Protein AF-A0A938M413-F1 (afdb_monomer_lite)

Secondary structure (DSSP, 8-state):
---------------------PPEEEE-TTSEEEEE-TTSEEEEEEETTEEEP-SSPEEP----STTPPPPPPSSTTTT-TTTTTT-B--TTEEEESS--SSSS-EEEE---SSS------B------TT------------S-----

Radius of gyration: 33.29 Å; chains: 1; bounding box: 65×32×115 Å

Sequence (148 aa):
MLRRTTALLGLAACLGLTAHAQPLAVQTSDGLRLELSAKGQVAACQVGEQKLPLTGPGGFSVIDYQNQPTPPNLVPNAGFEEGAQGWSLAKGQEIDKTVAHTGAASVRITVPGPEPGSSSVGRTIEVKPGRRYRVGLWMRRQKTGVCG

Foldseek 3Di:
DDDDDDDDDDDDPPPDPDPDPDFDWDADPQAWIFGADPVQWGPWTARHPRTDDDPDTHHDDDDPPVDDDDPPDQDPCLQCPVPCVQKDDDPQKGWDQPDGPDDRTDIDHDDDDDDDDDDDIDHDGDDDPPDDDDDDDDDDDDPDDDDD

pLDDT: mean 78.27, std 19.85, range [31.52, 97.69]

Structure (mmCIF, N/CA/C/O backbone):
data_AF-A0A938M413-F1
#
_entry.id   AF-A0A938M413-F1
#
loop_
_atom_site.group_PDB
_atom_site.id
_atom_site.type_symbol
_atom_site.label_atom_id
_atom_site.label_alt_id
_atom_site.label_comp_id
_atom_site.label_asym_id
_atom_site.label_entity_id
_atom_site.label_seq_id
_atom_site.pdbx_PDB_ins_code
_atom_site.Cartn_x
_atom_site.Cartn_y
_atom_site.Cartn_z
_atom_site.occupancy
_atom_site.B_iso_or_equiv
_atom_site.auth_seq_id
_atom_site.auth_comp_id
_atom_site.auth_asym_id
_atom_site.auth_atom_id
_atom_site.pdbx_PDB_model_num
ATOM 1 N N . MET A 1 1 ? -38.270 -4.286 97.405 1.00 39.56 1 MET A N 1
ATOM 2 C CA . MET A 1 1 ? -37.642 -5.380 96.632 1.00 39.56 1 MET A CA 1
ATOM 3 C C . MET A 1 1 ? -37.804 -5.067 95.153 1.00 39.56 1 MET A C 1
ATOM 5 O O . MET A 1 1 ? -38.919 -4.871 94.699 1.00 39.56 1 MET A O 1
ATOM 9 N N . LEU A 1 2 ? -36.685 -4.906 94.450 1.00 39.59 2 LEU A N 1
ATOM 10 C CA . LEU A 1 2 ? -36.581 -4.527 93.038 1.00 39.59 2 LEU A CA 1
ATOM 11 C C . LEU A 1 2 ? -36.366 -5.794 92.191 1.00 39.59 2 LEU A C 1
ATOM 13 O O . LEU A 1 2 ? -35.607 -6.647 92.651 1.00 39.59 2 LEU A O 1
ATOM 17 N N . ARG A 1 3 ? -36.938 -5.850 90.972 1.00 31.52 3 ARG A N 1
ATOM 18 C CA . ARG A 1 3 ? -36.502 -6.568 89.734 1.00 31.52 3 ARG A CA 1
ATOM 19 C C . ARG A 1 3 ? -37.685 -7.244 89.024 1.00 31.52 3 ARG A C 1
ATOM 21 O O . ARG A 1 3 ? -38.533 -7.810 89.689 1.00 31.52 3 ARG A O 1
ATOM 28 N N . ARG A 1 4 ? -37.772 -7.333 87.697 1.00 33.00 4 ARG A N 1
ATOM 29 C CA . ARG A 1 4 ? -37.130 -6.672 86.545 1.00 33.00 4 ARG A CA 1
ATOM 30 C C . ARG A 1 4 ? -37.987 -7.098 85.344 1.00 33.00 4 ARG A C 1
ATOM 32 O O . ARG A 1 4 ? -38.210 -8.288 85.144 1.00 33.00 4 ARG A O 1
ATOM 39 N N . THR A 1 5 ? -38.461 -6.132 84.574 1.00 40.91 5 THR A N 1
ATOM 40 C CA . THR A 1 5 ? -39.046 -6.295 83.240 1.00 40.91 5 THR A CA 1
ATOM 41 C C . THR A 1 5 ? -38.018 -6.935 82.306 1.00 40.91 5 THR A C 1
ATOM 43 O O . THR A 1 5 ? -36.866 -6.506 82.293 1.00 40.91 5 THR A O 1
ATOM 46 N N . THR A 1 6 ? -38.419 -7.926 81.507 1.00 35.59 6 THR A N 1
ATOM 47 C CA . THR A 1 6 ? -37.602 -8.408 80.380 1.00 35.59 6 THR A CA 1
ATOM 48 C C . THR A 1 6 ? -38.478 -8.426 79.135 1.00 35.59 6 THR A C 1
ATOM 50 O O . THR A 1 6 ? -39.368 -9.261 79.008 1.00 35.59 6 THR A O 1
ATOM 53 N N . ALA A 1 7 ? -38.261 -7.450 78.255 1.00 34.94 7 ALA A N 1
ATOM 54 C CA . ALA A 1 7 ? -38.826 -7.411 76.915 1.00 34.94 7 ALA A CA 1
ATOM 55 C C . ALA A 1 7 ? -37.929 -8.244 75.987 1.00 34.94 7 ALA A C 1
ATOM 57 O O . ALA A 1 7 ? -36.715 -8.035 75.958 1.00 34.94 7 ALA A O 1
ATOM 58 N N . LEU A 1 8 ? -38.511 -9.186 75.240 1.00 31.81 8 LEU A N 1
ATOM 59 C CA . LEU A 1 8 ? -37.819 -9.853 74.140 1.00 31.81 8 LEU A CA 1
ATOM 60 C C . LEU A 1 8 ? -37.741 -8.883 72.953 1.00 31.81 8 LEU A C 1
ATOM 62 O O . LEU A 1 8 ? -38.750 -8.596 72.312 1.00 31.81 8 LEU A O 1
ATOM 66 N N . LEU A 1 9 ? -36.538 -8.391 72.658 1.00 35.38 9 LEU A N 1
ATOM 67 C CA . LEU A 1 9 ? -36.222 -7.725 71.398 1.00 35.38 9 LEU A CA 1
ATOM 68 C C . LEU A 1 9 ? -35.840 -8.814 70.382 1.00 35.38 9 LEU A C 1
ATOM 70 O O . LEU A 1 9 ? -34.765 -9.405 70.471 1.00 35.38 9 LEU A O 1
ATOM 74 N N . GLY A 1 10 ? -36.736 -9.118 69.443 1.00 32.75 10 GLY A N 1
ATOM 75 C CA . GLY A 1 10 ? -36.434 -9.994 68.312 1.00 32.75 10 GLY A CA 1
ATOM 76 C C . GLY A 1 10 ? -35.553 -9.260 67.302 1.00 32.75 10 GLY A C 1
ATOM 77 O O . GLY A 1 10 ? -36.024 -8.362 66.609 1.00 32.75 10 GLY A O 1
ATOM 78 N N . LEU A 1 11 ? -34.272 -9.622 67.229 1.00 36.06 11 LEU A N 1
ATOM 79 C CA . LEU A 1 11 ? -33.335 -9.109 66.232 1.00 36.06 11 LEU A CA 1
ATOM 80 C C . LEU A 1 11 ? -33.533 -9.890 64.921 1.00 36.06 11 LEU A C 1
ATOM 82 O O . LEU A 1 11 ? -33.078 -11.024 64.790 1.00 36.06 11 LEU A O 1
ATOM 86 N N . ALA A 1 12 ? -34.231 -9.299 63.952 1.00 39.22 12 ALA A 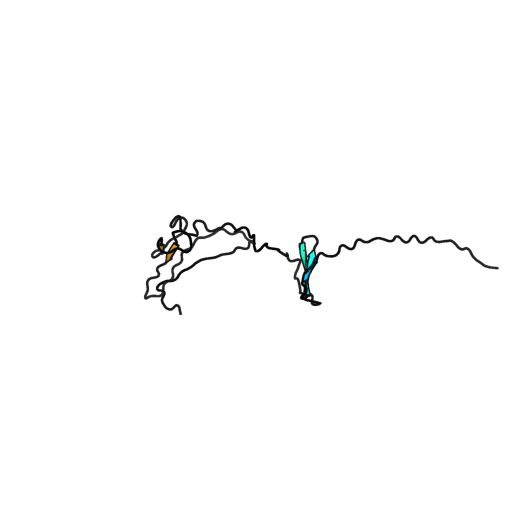N 1
ATOM 87 C CA . ALA A 1 12 ? -34.310 -9.837 62.598 1.00 39.22 12 ALA A CA 1
ATOM 88 C C . ALA A 1 12 ? -32.987 -9.551 61.864 1.00 39.22 12 ALA A C 1
ATOM 90 O O . ALA A 1 12 ? -32.729 -8.428 61.434 1.00 39.22 12 ALA A O 1
ATOM 91 N N . ALA A 1 13 ? -32.125 -10.562 61.744 1.00 43.91 13 ALA A N 1
ATOM 92 C CA . ALA A 1 13 ? -30.923 -10.486 60.921 1.00 43.91 13 ALA A CA 1
ATOM 93 C C . ALA A 1 13 ? -31.307 -10.660 59.443 1.00 43.91 13 ALA A C 1
ATOM 95 O O . ALA A 1 13 ? -31.469 -11.777 58.952 1.00 43.91 13 ALA A O 1
ATOM 96 N N . CYS A 1 14 ? -31.467 -9.550 58.723 1.00 37.19 14 CYS A N 1
ATOM 97 C CA . CYS A 1 14 ? -31.562 -9.563 57.266 1.00 37.19 14 CYS A CA 1
ATOM 98 C C . CYS A 1 14 ? -30.197 -9.962 56.680 1.00 37.19 14 CYS A C 1
ATOM 100 O O . CYS A 1 14 ? -29.311 -9.125 56.515 1.00 37.19 14 CYS A O 1
ATOM 102 N N . LEU A 1 15 ? -30.018 -11.249 56.376 1.00 42.09 15 LEU A N 1
ATOM 103 C CA . LEU A 1 15 ? -28.907 -11.756 55.569 1.00 42.09 15 LEU A CA 1
ATOM 104 C C . LEU A 1 15 ? -29.077 -11.256 54.128 1.00 42.09 15 LEU A C 1
ATOM 106 O O . LEU A 1 15 ? -29.758 -11.870 53.309 1.00 42.09 15 LEU A O 1
ATOM 110 N N . GLY A 1 16 ? -28.479 -10.105 53.825 1.00 42.38 16 GLY A N 1
ATOM 111 C CA . GLY A 1 16 ? -28.338 -9.628 52.457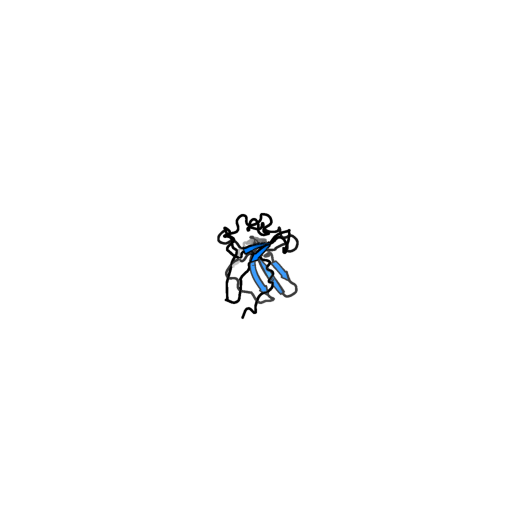 1.00 42.38 16 GLY A CA 1
ATOM 112 C C . GLY A 1 16 ? -27.350 -10.514 51.702 1.00 42.38 16 GLY A C 1
ATOM 113 O O . GLY A 1 16 ? -26.143 -10.397 51.895 1.00 42.38 16 GLY A O 1
ATOM 114 N N . LEU A 1 17 ? -27.854 -11.395 50.839 1.00 35.94 17 LEU A N 1
ATOM 115 C CA . LEU A 1 17 ? -27.056 -12.060 49.811 1.00 35.94 17 LEU A CA 1
ATOM 116 C C . LEU A 1 17 ? -26.611 -10.999 48.799 1.00 35.94 17 LEU A C 1
ATOM 118 O O . LEU A 1 17 ? -27.352 -10.647 47.882 1.00 35.94 17 LEU A O 1
ATOM 122 N N . THR A 1 18 ? -25.413 -10.446 48.973 1.00 48.56 18 THR A N 1
ATOM 123 C CA . THR A 1 18 ? -24.796 -9.616 47.940 1.00 48.56 18 THR A CA 1
ATOM 124 C C . THR A 1 18 ? -24.154 -10.540 46.910 1.00 48.56 18 THR A C 1
ATOM 126 O O . THR A 1 18 ? -23.185 -11.246 47.183 1.00 48.56 18 THR A O 1
ATOM 129 N N . ALA A 1 19 ? -24.717 -10.571 45.704 1.00 39.25 19 ALA A N 1
ATOM 130 C CA . ALA A 1 19 ? -24.076 -11.212 44.566 1.00 39.25 19 ALA A CA 1
ATOM 131 C C . ALA A 1 19 ? -22.817 -10.406 44.209 1.00 39.25 19 ALA A C 1
ATOM 133 O O . ALA A 1 19 ? -22.902 -9.327 43.623 1.00 39.25 19 ALA A O 1
ATOM 134 N N . HIS A 1 20 ? -21.644 -10.897 44.606 1.00 47.81 20 HIS A N 1
ATOM 135 C CA . HIS A 1 20 ? -20.375 -10.309 44.195 1.00 47.81 20 HIS A CA 1
ATOM 136 C C . HIS A 1 20 ? -20.082 -10.791 42.772 1.00 47.81 20 HIS A C 1
ATOM 138 O O . HIS A 1 20 ? -19.658 -11.928 42.570 1.00 47.81 20 HIS A O 1
ATOM 144 N N . ALA A 1 21 ? -20.367 -9.959 41.768 1.00 53.69 21 ALA A N 1
ATOM 145 C CA . ALA A 1 21 ? -19.953 -10.241 40.400 1.00 53.69 21 ALA A CA 1
ATOM 146 C C . ALA A 1 21 ? -18.420 -10.313 40.375 1.00 53.69 21 ALA A C 1
ATOM 148 O O . ALA A 1 21 ? -17.747 -9.300 40.569 1.00 53.69 21 ALA A O 1
ATOM 149 N N . GLN A 1 22 ? -17.860 -11.511 40.197 1.00 58.84 22 GLN A N 1
ATOM 150 C CA . GLN A 1 22 ? -16.417 -11.653 40.046 1.00 58.84 22 GLN A CA 1
ATOM 151 C C . GLN A 1 22 ? -15.989 -10.910 38.770 1.00 58.84 22 GLN A C 1
ATOM 153 O O . GLN A 1 22 ? -16.609 -11.116 37.722 1.00 58.84 22 GLN A O 1
ATOM 158 N N . PRO A 1 23 ? -14.968 -10.035 38.829 1.00 64.06 23 PRO A N 1
ATOM 159 C CA . PRO A 1 23 ? -14.463 -9.381 37.632 1.00 64.06 23 PRO A CA 1
ATOM 160 C C . PRO A 1 23 ? -13.943 -10.451 36.670 1.00 64.06 23 PRO A C 1
ATOM 162 O O . PRO A 1 23 ? -13.143 -11.308 37.054 1.00 64.06 23 PRO A O 1
ATOM 165 N N . LEU A 1 24 ? -14.422 -10.415 35.425 1.00 83.88 24 LEU A N 1
ATOM 166 C CA . LEU A 1 24 ? -13.977 -11.330 34.380 1.00 83.88 24 LEU A CA 1
ATOM 167 C C . LEU A 1 24 ? -12.474 -11.127 34.177 1.00 83.88 24 LEU A C 1
ATOM 169 O O . LEU A 1 24 ? -12.044 -10.016 33.873 1.00 83.88 24 LEU A O 1
ATOM 173 N N . ALA A 1 25 ? -11.678 -12.178 34.355 1.00 88.31 25 ALA A N 1
ATOM 174 C CA . ALA A 1 25 ? -10.229 -12.097 34.241 1.00 88.31 25 ALA A CA 1
ATOM 175 C C . ALA A 1 25 ? -9.686 -13.106 33.227 1.00 88.31 25 ALA A C 1
ATOM 177 O O . ALA A 1 25 ? -10.122 -14.255 33.186 1.00 88.31 25 ALA A O 1
ATOM 178 N N . VAL A 1 26 ? -8.708 -12.672 32.432 1.00 87.94 26 VAL A N 1
ATOM 179 C CA . VAL A 1 26 ? -7.879 -13.546 31.593 1.00 87.94 26 VAL A CA 1
ATOM 180 C C . VAL A 1 26 ? -6.547 -13.717 32.307 1.00 87.94 26 VAL A C 1
ATOM 182 O O . VAL A 1 26 ? -5.897 -12.719 32.619 1.00 87.94 26 VAL A O 1
ATOM 185 N N . GLN A 1 27 ? -6.155 -14.959 32.583 1.00 92.00 27 GLN A N 1
ATOM 186 C CA . GLN A 1 27 ? -4.933 -15.267 33.319 1.00 92.00 27 GLN A CA 1
ATOM 187 C C . GLN A 1 27 ? -4.129 -16.363 32.623 1.00 92.00 27 GLN A C 1
ATOM 189 O O . GLN A 1 27 ? -4.693 -17.336 32.124 1.00 92.00 27 GLN A O 1
ATOM 194 N N . THR A 1 28 ? -2.811 -16.203 32.611 1.00 90.00 28 THR A N 1
ATOM 195 C CA . THR A 1 28 ? -1.857 -17.205 32.135 1.00 90.00 28 THR A CA 1
ATOM 196 C C . THR A 1 28 ? -1.157 -17.886 33.315 1.00 90.00 28 THR A C 1
ATOM 198 O O . THR A 1 28 ? -1.098 -17.353 34.427 1.00 90.00 28 THR A O 1
ATOM 201 N N . SER A 1 29 ? -0.613 -19.084 33.085 1.00 91.88 29 SER A N 1
ATOM 202 C CA . SER A 1 29 ? 0.102 -19.852 34.116 1.00 91.88 29 SER A CA 1
ATOM 203 C C . SER A 1 29 ? 1.422 -19.212 34.553 1.00 91.88 29 SER A C 1
ATOM 205 O O . SER A 1 29 ? 1.896 -19.488 35.649 1.00 91.88 29 SER A O 1
ATOM 207 N N . ASP A 1 30 ? 2.012 -18.362 33.711 1.00 88.94 30 ASP A N 1
ATOM 208 C CA . ASP A 1 30 ? 3.228 -17.591 33.994 1.00 88.94 30 ASP A CA 1
ATOM 209 C C . ASP A 1 30 ? 2.942 -16.242 34.685 1.00 88.94 30 ASP A C 1
ATOM 211 O O . ASP A 1 30 ? 3.859 -15.466 34.943 1.00 88.94 30 ASP A O 1
ATOM 215 N N . GLY A 1 31 ? 1.681 -15.978 35.051 1.00 88.25 31 GLY A N 1
ATOM 216 C CA . GLY A 1 31 ? 1.327 -14.926 36.001 1.00 88.25 31 GLY A CA 1
ATOM 217 C C . GLY A 1 31 ? 0.813 -13.622 35.396 1.00 88.25 31 GLY A C 1
ATOM 218 O O . GLY A 1 31 ? 0.522 -12.706 36.164 1.00 88.25 31 GLY A O 1
ATOM 219 N N . LEU A 1 32 ? 0.640 -13.507 34.074 1.00 91.25 32 LEU A N 1
ATOM 220 C CA . LEU A 1 32 ? -0.096 -12.376 33.502 1.00 91.25 32 LEU A CA 1
ATOM 221 C C . LEU A 1 32 ? -1.576 -12.494 33.880 1.00 91.25 32 LEU A C 1
ATOM 223 O O . LEU A 1 32 ? -2.194 -13.538 33.678 1.00 91.25 32 LEU A O 1
ATOM 227 N N . ARG A 1 33 ? -2.166 -11.407 34.384 1.00 92.00 33 ARG A N 1
ATOM 228 C CA . ARG A 1 33 ? -3.604 -11.310 34.648 1.00 92.00 33 ARG A CA 1
ATOM 229 C C . ARG A 1 33 ? -4.158 -9.970 34.174 1.00 92.00 33 ARG A C 1
ATOM 231 O O . ARG A 1 33 ? -3.654 -8.909 34.541 1.00 92.00 33 ARG A O 1
ATOM 238 N N . LEU A 1 34 ? -5.218 -10.036 33.373 1.00 90.06 34 LEU A N 1
ATOM 239 C CA . LEU A 1 34 ? -5.983 -8.895 32.873 1.00 90.06 34 LEU A CA 1
ATOM 240 C C . LEU A 1 34 ? -7.388 -8.941 33.467 1.00 90.06 34 LEU A C 1
ATOM 242 O O . LEU A 1 34 ? -8.100 -9.920 33.256 1.00 90.06 34 LEU A O 1
ATOM 246 N N . GLU A 1 35 ? -7.799 -7.895 34.177 1.00 89.75 35 GLU A N 1
ATOM 247 C CA . GLU A 1 35 ? -9.179 -7.748 34.650 1.00 89.75 35 GLU A CA 1
ATOM 248 C C . GLU A 1 35 ? -9.993 -6.946 33.640 1.00 89.75 35 GLU A C 1
ATOM 250 O O . GLU A 1 35 ? -9.562 -5.882 33.192 1.00 89.75 35 GLU A O 1
ATOM 255 N N . LEU A 1 36 ? -11.181 -7.438 33.301 1.00 85.88 36 LEU A N 1
ATOM 256 C CA . LEU A 1 36 ? -12.079 -6.831 32.333 1.00 85.88 36 LEU A CA 1
ATOM 257 C C . LEU A 1 36 ? -13.269 -6.173 33.036 1.00 85.88 36 LEU A C 1
ATOM 259 O O . LEU A 1 36 ? -13.896 -6.740 33.932 1.00 85.88 36 LEU A O 1
ATOM 263 N N . SER A 1 37 ? -13.609 -4.968 32.591 1.00 81.38 37 SER A N 1
ATOM 264 C CA . SER A 1 37 ? -14.842 -4.285 32.959 1.00 81.38 37 SER A CA 1
ATOM 265 C C . SER A 1 37 ? -16.048 -4.966 32.311 1.00 81.38 37 SER A C 1
ATOM 267 O O . SER A 1 37 ? -15.924 -5.676 31.312 1.00 81.38 37 SER A O 1
ATOM 269 N N . ALA A 1 38 ? -17.251 -4.658 32.801 1.00 78.44 38 ALA A N 1
ATOM 270 C CA . ALA A 1 38 ? -18.502 -5.119 32.190 1.00 78.44 38 ALA A CA 1
ATOM 271 C C . ALA A 1 38 ? -18.665 -4.702 30.710 1.00 78.44 38 ALA A C 1
ATOM 273 O O . ALA A 1 38 ? -19.476 -5.277 29.993 1.00 78.44 38 ALA A O 1
ATOM 274 N N . LYS A 1 39 ? -17.896 -3.707 30.244 1.00 77.19 39 LYS A N 1
ATOM 275 C CA . LYS A 1 39 ? -17.871 -3.242 28.847 1.00 77.19 39 LYS A CA 1
ATOM 276 C C . LYS A 1 39 ? -16.741 -3.873 28.017 1.00 77.19 39 LYS A C 1
ATOM 278 O O . LYS A 1 39 ? -16.502 -3.429 26.899 1.00 77.19 39 LYS A O 1
ATOM 283 N N . GLY A 1 40 ? -16.012 -4.852 28.559 1.00 72.75 40 GLY A N 1
ATOM 284 C CA . GLY A 1 40 ? -14.896 -5.521 27.879 1.00 72.75 40 GLY A CA 1
ATOM 285 C C . GLY A 1 40 ? -13.595 -4.709 27.821 1.00 72.75 40 GLY A C 1
ATOM 286 O O . GLY A 1 40 ? -12.716 -5.011 27.018 1.00 72.75 40 GLY A O 1
ATOM 287 N N . GLN A 1 41 ? -13.452 -3.666 28.644 1.00 81.81 41 GLN A N 1
ATOM 288 C CA . GLN A 1 41 ? -12.208 -2.890 28.737 1.00 81.81 41 GLN A CA 1
ATOM 289 C C . GLN A 1 41 ? -11.290 -3.494 29.799 1.00 81.81 41 GLN A C 1
ATOM 291 O O . GLN A 1 41 ? -11.772 -3.891 30.851 1.00 81.81 41 GLN A O 1
ATOM 296 N N . VAL A 1 42 ? -9.979 -3.495 29.577 1.00 86.88 42 VAL A N 1
ATOM 297 C CA . VAL A 1 42 ? -8.989 -3.802 30.613 1.00 86.88 42 VAL A CA 1
ATOM 298 C C . VAL A 1 42 ? -9.046 -2.715 31.683 1.00 86.88 42 VAL A C 1
ATOM 300 O O . VAL A 1 42 ? -8.737 -1.550 31.424 1.00 86.88 42 VAL A O 1
ATOM 303 N N . ALA A 1 43 ? -9.469 -3.115 32.877 1.00 87.38 43 ALA A N 1
ATOM 304 C CA . ALA A 1 43 ? -9.567 -2.281 34.067 1.00 87.38 43 ALA A CA 1
ATOM 305 C C . ALA A 1 43 ? -8.325 -2.405 34.963 1.00 87.38 43 ALA A C 1
ATOM 307 O O . ALA A 1 43 ? -7.990 -1.459 35.673 1.00 87.38 43 ALA A O 1
ATOM 308 N N . ALA A 1 44 ? -7.625 -3.541 34.903 1.00 87.75 44 ALA A N 1
ATOM 309 C CA . ALA A 1 44 ? -6.354 -3.754 35.585 1.00 87.75 44 ALA A CA 1
ATOM 310 C C . ALA A 1 44 ? -5.466 -4.729 34.803 1.00 87.75 44 ALA A C 1
ATOM 312 O O . ALA A 1 44 ? -5.957 -5.631 34.123 1.00 87.75 44 ALA A O 1
ATOM 313 N N . CYS A 1 45 ? -4.154 -4.549 34.925 1.00 88.19 45 CYS A N 1
ATOM 314 C CA . CYS A 1 45 ? -3.145 -5.451 34.387 1.00 88.19 45 CYS A CA 1
ATOM 315 C C . CYS A 1 45 ? -2.109 -5.727 35.478 1.00 88.19 45 CYS A C 1
ATOM 317 O O . CYS A 1 45 ? -1.679 -4.800 36.166 1.00 88.19 45 CYS A O 1
ATOM 319 N N . GLN A 1 46 ? -1.720 -6.985 35.654 1.00 91.31 46 GLN A N 1
ATOM 320 C CA . GLN A 1 46 ? -0.676 -7.375 36.597 1.00 91.31 46 GLN A CA 1
ATOM 321 C C . GLN A 1 46 ? 0.148 -8.549 36.061 1.00 91.31 46 GLN A C 1
ATOM 323 O O . GLN A 1 46 ? -0.353 -9.357 35.279 1.00 91.31 46 GLN A O 1
ATOM 328 N N . VAL A 1 47 ? 1.397 -8.643 36.516 1.00 89.00 47 VAL A N 1
ATOM 329 C CA . VAL A 1 47 ? 2.273 -9.805 36.317 1.00 89.00 47 VAL A CA 1
ATOM 330 C C . VAL A 1 47 ? 2.693 -10.303 37.695 1.00 89.00 47 VAL A C 1
ATOM 332 O O . VAL A 1 47 ? 3.349 -9.583 38.450 1.00 89.00 47 VAL A O 1
ATOM 335 N N . GLY A 1 48 ? 2.248 -11.506 38.060 1.00 89.50 48 GLY A N 1
ATOM 336 C CA . GLY A 1 48 ? 2.321 -11.992 39.435 1.00 89.50 48 GLY A CA 1
ATOM 337 C C . GLY A 1 48 ? 1.555 -11.057 40.375 1.00 89.50 48 GLY A C 1
ATOM 338 O O . GLY A 1 48 ? 0.366 -10.795 40.174 1.00 89.50 48 GLY A O 1
ATOM 339 N N . GLU A 1 49 ? 2.247 -10.522 41.379 1.00 89.44 49 GLU A N 1
ATOM 340 C CA . GLU A 1 49 ? 1.698 -9.540 42.327 1.00 89.44 49 GLU A CA 1
ATOM 341 C C . GLU A 1 49 ? 1.882 -8.080 41.870 1.00 89.44 49 GLU A C 1
ATOM 343 O O . GLU A 1 49 ? 1.262 -7.168 42.423 1.00 89.44 49 GLU A O 1
ATOM 348 N N . GLN A 1 50 ? 2.704 -7.829 40.843 1.00 88.94 50 GLN A N 1
ATOM 349 C CA . GLN A 1 50 ? 3.001 -6.476 40.381 1.00 88.94 50 GLN A CA 1
ATOM 350 C C . GLN A 1 50 ? 1.868 -5.936 39.508 1.00 88.94 50 GLN A C 1
ATOM 352 O O . GLN A 1 50 ? 1.681 -6.369 38.370 1.00 88.94 50 GLN A O 1
ATOM 357 N N . LYS A 1 51 ? 1.153 -4.923 40.009 1.00 88.75 51 LYS A N 1
ATOM 358 C CA . LYS A 1 51 ? 0.196 -4.148 39.210 1.00 88.75 51 LYS A CA 1
ATOM 359 C C . LYS A 1 51 ? 0.938 -3.246 38.226 1.00 88.75 51 LYS A C 1
ATOM 361 O O . LYS A 1 51 ? 1.790 -2.453 38.621 1.00 88.75 51 LYS A O 1
ATOM 366 N N . LEU A 1 52 ? 0.594 -3.353 36.948 1.00 82.62 52 LEU A N 1
ATOM 367 C CA . LEU A 1 52 ? 1.108 -2.488 35.895 1.00 82.62 52 LEU A CA 1
ATOM 368 C C . LEU A 1 52 ? 0.217 -1.242 35.772 1.00 82.62 52 LEU A C 1
ATOM 370 O O . LEU A 1 52 ? -1.012 -1.362 35.803 1.00 82.62 52 LEU A O 1
ATOM 374 N N . PRO A 1 53 ? 0.806 -0.040 35.652 1.00 78.81 53 PRO A N 1
ATOM 375 C CA . PRO A 1 53 ? 0.036 1.192 35.594 1.00 78.81 53 PRO A CA 1
ATOM 376 C C . PRO A 1 53 ? -0.810 1.248 34.319 1.00 78.81 53 PRO A C 1
ATOM 378 O O . PRO A 1 53 ? -0.315 1.034 33.213 1.00 78.81 53 PRO A O 1
ATOM 381 N N . LEU A 1 54 ? -2.085 1.598 34.484 1.00 77.75 54 LEU A N 1
ATOM 382 C CA . LEU A 1 54 ? -2.988 1.964 33.398 1.00 77.75 54 LEU A CA 1
ATOM 383 C C . LEU A 1 54 ? -3.351 3.439 33.567 1.00 77.75 54 LEU A C 1
ATOM 385 O O . LEU A 1 54 ? -3.780 3.857 34.639 1.00 77.75 54 LEU A O 1
ATOM 389 N N . THR A 1 55 ? -3.206 4.234 32.511 1.00 72.44 55 THR A N 1
ATOM 390 C CA . THR A 1 55 ? -3.602 5.654 32.505 1.00 72.44 55 THR A CA 1
ATOM 391 C C . THR A 1 55 ? -5.099 5.854 32.213 1.00 72.44 55 THR A C 1
ATOM 393 O O . THR A 1 55 ? -5.557 6.982 32.054 1.00 72.44 55 THR A O 1
ATOM 396 N N . GLY A 1 56 ? -5.871 4.762 32.160 1.00 67.69 56 GLY A N 1
ATOM 397 C CA . GLY A 1 56 ? -7.316 4.713 31.938 1.00 67.69 56 GLY A CA 1
ATOM 398 C C . GLY A 1 56 ? -7.761 3.326 31.441 1.00 67.69 56 GLY A C 1
ATOM 399 O O . GLY A 1 56 ? -6.904 2.479 31.174 1.00 67.69 56 GLY A O 1
ATOM 400 N N . PRO A 1 57 ? -9.077 3.068 31.298 1.00 62.66 57 PRO A N 1
ATOM 401 C CA . PRO A 1 57 ? -9.574 1.831 30.699 1.00 62.66 57 PRO A CA 1
ATOM 402 C C . PRO A 1 57 ? -9.055 1.679 29.261 1.00 62.66 57 PRO A C 1
ATOM 404 O O . PRO A 1 57 ? -9.358 2.500 28.394 1.00 62.66 57 PRO A O 1
ATOM 407 N N . GLY A 1 58 ? -8.273 0.630 29.004 1.00 62.28 58 GLY A N 1
ATOM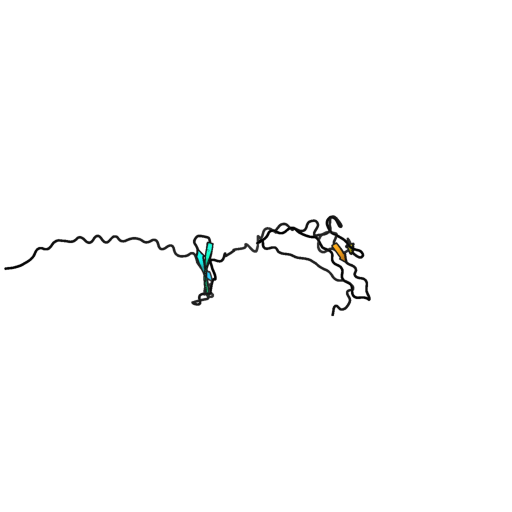 408 C CA . GLY A 1 58 ? -7.740 0.293 27.679 1.00 62.28 58 GLY A CA 1
ATOM 409 C C . GLY A 1 58 ? -8.511 -0.871 27.059 1.00 62.28 58 GLY A C 1
ATOM 410 O O . GLY A 1 58 ? -8.979 -1.750 27.769 1.00 62.28 58 GLY A O 1
ATOM 411 N N . GLY A 1 59 ? -8.694 -0.911 25.741 1.00 59.31 59 GLY A N 1
ATOM 412 C CA . GLY A 1 59 ? -9.382 -2.035 25.093 1.00 59.31 59 GLY A CA 1
ATOM 413 C C . GLY A 1 59 ? -8.486 -3.271 24.971 1.00 59.31 59 GLY A C 1
ATOM 414 O O . GLY A 1 59 ? -7.378 -3.167 24.448 1.00 59.31 59 GLY A O 1
ATOM 415 N N . PHE A 1 60 ? -8.977 -4.442 25.386 1.00 57.19 60 PHE A N 1
ATOM 416 C CA . PHE A 1 60 ? -8.420 -5.729 24.964 1.00 57.19 60 PHE A CA 1
ATOM 417 C C . PHE A 1 60 ? -9.061 -6.096 23.625 1.00 57.19 60 PHE A C 1
ATOM 419 O O . PHE A 1 60 ? -10.277 -6.247 23.539 1.00 57.19 60 PHE A O 1
ATOM 426 N N . SER A 1 61 ? -8.262 -6.194 22.563 1.00 55.69 61 SER A N 1
ATOM 427 C CA . SER A 1 61 ? -8.743 -6.640 21.255 1.00 55.69 61 SER A CA 1
ATOM 428 C C . SER A 1 61 ? -8.245 -8.056 21.020 1.00 55.69 61 SER A C 1
ATOM 430 O O . SER A 1 61 ? -7.061 -8.248 20.753 1.00 55.69 61 SER A O 1
ATOM 432 N N . VAL A 1 62 ? -9.143 -9.038 21.072 1.00 52.09 62 VAL A N 1
ATOM 433 C CA . VAL A 1 62 ? -8.863 -10.360 20.503 1.00 52.09 62 VAL A CA 1
ATOM 434 C C . VAL A 1 62 ? -8.984 -10.222 18.995 1.00 52.09 62 VAL A C 1
ATOM 436 O O . VAL A 1 62 ? -10.041 -9.858 18.483 1.00 52.09 62 VAL A O 1
ATOM 439 N N . ILE A 1 63 ? -7.884 -10.455 18.289 1.00 53.44 63 ILE A N 1
ATOM 440 C CA . ILE A 1 63 ? -7.911 -10.655 16.844 1.00 53.44 63 ILE A CA 1
ATOM 441 C C . ILE A 1 63 ? -7.825 -12.159 16.600 1.00 53.44 63 ILE A C 1
ATOM 443 O O . ILE A 1 63 ? -6.933 -12.817 17.132 1.00 53.44 63 ILE A O 1
ATOM 447 N N . ASP A 1 64 ? -8.739 -12.713 15.810 1.00 52.88 64 ASP A N 1
ATOM 448 C CA . ASP A 1 64 ? -8.498 -14.026 15.221 1.00 52.88 64 ASP A CA 1
ATOM 449 C C . ASP A 1 64 ? -7.373 -13.840 14.197 1.00 52.88 64 ASP A C 1
ATOM 451 O O . ASP A 1 64 ? -7.572 -13.225 13.151 1.00 52.88 64 ASP A O 1
ATOM 455 N N . TYR A 1 65 ? -6.158 -14.267 14.546 1.00 55.38 65 TYR A N 1
ATOM 456 C CA . TYR A 1 65 ? -5.003 -14.150 13.657 1.00 55.38 65 TYR A CA 1
ATOM 457 C C . TYR A 1 65 ? -5.157 -15.027 12.408 1.00 55.38 65 TYR A C 1
ATOM 459 O O . TYR A 1 65 ? -4.651 -14.666 11.348 1.00 55.38 65 TYR A O 1
ATOM 467 N N . GLN A 1 66 ? -5.860 -16.157 12.522 1.00 57.16 66 GLN A N 1
ATOM 468 C CA . GLN A 1 66 ? -6.025 -17.103 11.423 1.00 57.16 66 GLN A CA 1
ATOM 469 C C . GLN A 1 66 ? -7.083 -16.626 10.427 1.00 57.16 66 GLN A C 1
ATOM 471 O O . GLN A 1 66 ? -6.895 -16.782 9.225 1.00 57.16 66 GLN A O 1
ATOM 476 N N . ASN A 1 67 ? -8.147 -15.981 10.911 1.00 61.50 67 ASN A N 1
ATOM 477 C CA . ASN A 1 67 ? -9.271 -15.544 10.080 1.00 61.50 67 ASN A CA 1
ATOM 478 C C . ASN A 1 67 ? -9.428 -14.021 10.052 1.00 61.50 67 ASN A C 1
ATOM 480 O O . ASN A 1 67 ? -10.532 -13.493 10.202 1.00 61.50 67 ASN A O 1
ATOM 484 N N . GLN A 1 68 ? -8.333 -13.284 9.846 1.00 61.47 68 GLN A N 1
ATOM 485 C CA . GLN A 1 68 ? -8.458 -11.852 9.595 1.00 61.47 68 GLN A CA 1
ATOM 486 C C . GLN A 1 68 ? -9.097 -11.626 8.220 1.00 61.47 68 GLN A C 1
ATOM 488 O O . GLN A 1 68 ? -8.500 -12.014 7.211 1.00 61.47 68 GLN A O 1
ATOM 493 N N . PRO A 1 69 ? -10.268 -10.963 8.127 1.00 67.00 69 PRO A N 1
ATOM 494 C CA . PRO A 1 69 ? -10.744 -10.502 6.835 1.00 67.00 69 PRO A CA 1
ATOM 495 C C . PRO A 1 69 ? -9.676 -9.572 6.263 1.00 67.00 69 PRO A C 1
ATOM 497 O O . PRO A 1 69 ? -9.259 -8.620 6.928 1.00 67.00 69 PRO A O 1
ATOM 500 N N . THR A 1 70 ? -9.206 -9.866 5.048 1.00 72.25 70 THR A N 1
ATOM 501 C CA . THR A 1 70 ? -8.225 -9.007 4.380 1.00 72.25 70 THR A CA 1
ATOM 502 C C . THR A 1 70 ? -8.856 -7.624 4.241 1.00 72.25 70 THR A C 1
ATOM 504 O O . THR A 1 70 ? -9.893 -7.503 3.582 1.00 72.25 70 THR A O 1
ATOM 507 N N . PRO A 1 71 ? -8.296 -6.580 4.883 1.00 77.81 71 PRO A N 1
ATOM 508 C CA . PRO A 1 71 ? -8.837 -5.241 4.742 1.00 77.81 71 PRO A CA 1
ATOM 509 C C . PRO A 1 71 ? -8.827 -4.866 3.258 1.00 77.81 71 PRO A C 1
ATOM 511 O O . PRO A 1 71 ? -7.845 -5.175 2.576 1.00 77.81 71 PRO A O 1
ATOM 514 N N . PRO A 1 72 ? -9.876 -4.205 2.743 1.00 87.50 72 PRO A N 1
ATOM 515 C CA . PRO A 1 72 ? -9.873 -3.770 1.356 1.00 87.50 72 PRO A CA 1
ATOM 516 C C . PRO A 1 72 ? -8.656 -2.875 1.117 1.00 87.50 72 PRO A C 1
ATOM 518 O O . PRO A 1 72 ? -8.381 -1.963 1.905 1.00 87.50 72 PRO A O 1
ATOM 521 N N . ASN A 1 73 ? -7.918 -3.149 0.041 1.00 90.81 73 ASN A N 1
ATOM 522 C CA . ASN A 1 73 ? -6.816 -2.286 -0.347 1.00 90.81 73 ASN A CA 1
ATOM 523 C C . ASN A 1 73 ? -7.391 -0.933 -0.775 1.00 90.81 73 ASN A C 1
ATOM 525 O O . ASN A 1 73 ? -8.243 -0.858 -1.656 1.00 90.81 73 ASN A O 1
ATOM 529 N N . LEU A 1 74 ? -6.935 0.130 -0.120 1.00 93.81 74 LEU A N 1
ATOM 530 C CA . LEU A 1 74 ? -7.390 1.492 -0.394 1.00 93.81 74 LEU A CA 1
ATOM 531 C C . LEU A 1 74 ? -6.692 2.100 -1.609 1.00 93.81 74 LEU A C 1
ATOM 533 O O . LEU A 1 74 ? -7.120 3.143 -2.090 1.00 93.81 74 LEU A O 1
ATOM 537 N N . VAL A 1 75 ? -5.614 1.471 -2.083 1.00 94.12 75 VAL A N 1
ATOM 538 C CA . VAL A 1 75 ? -4.889 1.888 -3.278 1.00 94.12 75 VAL A CA 1
ATOM 539 C C . VAL A 1 75 ? -5.535 1.214 -4.494 1.00 94.12 75 VAL A C 1
ATOM 541 O O . VAL A 1 75 ? -5.333 0.014 -4.700 1.00 94.12 75 VAL A O 1
ATOM 544 N N . PRO A 1 76 ? -6.321 1.939 -5.307 1.00 93.31 76 PRO A N 1
ATOM 545 C CA . PRO A 1 76 ? -6.830 1.400 -6.564 1.00 93.31 76 PRO A CA 1
ATOM 546 C C . PRO A 1 76 ? -5.674 1.119 -7.531 1.00 93.31 76 PRO A C 1
ATOM 548 O O . PRO A 1 76 ? -4.675 1.840 -7.530 1.00 93.31 76 PRO A O 1
ATOM 551 N N . ASN A 1 77 ? -5.820 0.083 -8.363 1.00 95.12 77 ASN A N 1
ATOM 552 C CA . ASN A 1 77 ? -4.798 -0.341 -9.324 1.00 95.12 77 ASN A CA 1
ATOM 553 C C . ASN A 1 77 ? -3.390 -0.482 -8.686 1.00 95.12 77 ASN A C 1
ATOM 555 O O . ASN A 1 77 ? -2.385 -0.064 -9.256 1.00 95.12 77 ASN A O 1
ATOM 559 N N . ALA A 1 78 ? -3.299 -1.041 -7.470 1.00 94.12 78 ALA A N 1
ATOM 560 C CA . ALA A 1 78 ? -2.030 -1.181 -6.740 1.00 94.12 78 ALA A CA 1
ATOM 561 C C . ALA A 1 78 ? -1.010 -2.117 -7.416 1.00 94.12 78 ALA A C 1
ATOM 563 O O . ALA A 1 78 ? 0.184 -2.018 -7.143 1.00 94.12 78 ALA A O 1
ATOM 564 N N . GLY A 1 79 ? -1.489 -3.034 -8.262 1.00 95.06 79 GLY A N 1
ATOM 565 C CA . GLY A 1 79 ? -0.664 -3.964 -9.038 1.00 95.06 79 GLY A CA 1
ATOM 566 C C . GLY A 1 79 ? -0.313 -3.472 -10.443 1.00 95.06 79 GLY A C 1
ATOM 567 O O . GLY A 1 79 ? 0.418 -4.159 -11.137 1.00 95.06 79 GLY A O 1
ATOM 568 N N . PHE A 1 80 ? -0.799 -2.299 -10.867 1.00 96.75 80 PHE A N 1
ATOM 569 C CA . PHE A 1 80 ? -0.577 -1.754 -12.216 1.00 96.75 80 PHE A CA 1
ATOM 570 C C . PHE A 1 80 ? -1.163 -2.596 -13.368 1.00 96.75 80 PHE A C 1
ATOM 572 O O . PHE A 1 80 ? -0.7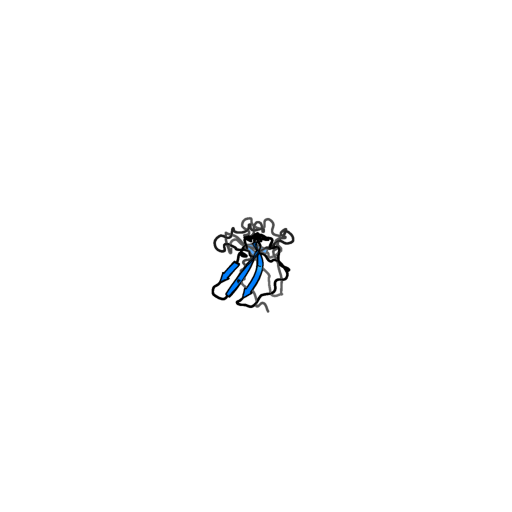78 -2.430 -14.527 1.00 96.75 80 PHE A O 1
ATOM 579 N N . GLU A 1 81 ? -2.126 -3.471 -13.074 1.00 97.56 81 GLU A N 1
ATOM 580 C CA . GLU A 1 81 ? -2.798 -4.331 -14.062 1.00 97.56 81 GLU A CA 1
ATOM 581 C C . GLU A 1 81 ? -3.681 -3.524 -15.032 1.00 97.56 81 GLU A C 1
ATOM 583 O O . GLU A 1 81 ? -3.907 -3.935 -16.168 1.00 97.56 81 GLU A O 1
ATOM 588 N N . GLU A 1 82 ? -4.103 -2.321 -14.628 1.00 96.88 82 GLU A N 1
ATOM 589 C CA . GLU A 1 82 ? -4.790 -1.334 -15.477 1.00 96.88 82 GLU A CA 1
ATOM 590 C C . GLU A 1 82 ? -3.798 -0.299 -16.056 1.00 96.88 82 GLU A C 1
ATOM 592 O O . GLU A 1 82 ? -4.136 0.849 -16.353 1.00 96.88 82 GLU A O 1
ATOM 597 N N . GLY A 1 83 ? -2.519 -0.670 -16.171 1.00 95.31 83 GLY A N 1
ATOM 598 C CA . GLY A 1 83 ? -1.450 0.229 -16.595 1.00 95.31 83 GLY A CA 1
ATOM 599 C C . GLY A 1 83 ? -1.246 1.391 -15.617 1.00 95.31 83 GLY A C 1
ATOM 600 O O . GLY A 1 83 ? -1.310 1.220 -14.401 1.00 95.31 83 GLY A O 1
ATOM 601 N N . ALA A 1 84 ? -1.004 2.595 -16.145 1.00 94.75 84 ALA A N 1
ATOM 602 C CA . ALA A 1 84 ? -0.753 3.798 -15.344 1.00 94.75 84 ALA A CA 1
ATOM 603 C C . ALA A 1 84 ? -2.032 4.474 -14.812 1.00 94.75 84 ALA A C 1
ATOM 605 O O . ALA A 1 84 ? -1.967 5.585 -14.287 1.00 94.75 84 ALA A O 1
ATOM 606 N N . GLN A 1 85 ? -3.209 3.852 -14.954 1.00 95.06 85 GLN A N 1
ATOM 607 C CA . GLN A 1 85 ? -4.474 4.473 -14.571 1.00 95.06 85 GLN A CA 1
ATOM 608 C C . GLN A 1 85 ? -4.470 4.900 -13.097 1.00 95.06 85 GLN A C 1
ATOM 610 O O . GLN A 1 85 ? -4.332 4.086 -12.182 1.00 95.06 85 GLN A O 1
ATOM 615 N N . GLY A 1 86 ? -4.632 6.210 -12.887 1.00 92.00 86 GLY A N 1
ATOM 616 C CA . GLY A 1 86 ? -4.660 6.836 -11.570 1.00 92.00 86 GLY A CA 1
ATOM 617 C C . GLY A 1 86 ? -3.308 6.917 -10.851 1.00 92.00 86 GLY A C 1
ATOM 618 O O . GLY A 1 86 ? -3.276 7.267 -9.673 1.00 92.00 86 GLY A O 1
ATOM 619 N N . TRP A 1 87 ? -2.212 6.629 -11.550 1.00 94.62 87 TRP A N 1
ATOM 620 C CA . TRP A 1 87 ? -0.844 6.845 -11.094 1.00 94.62 87 TRP A CA 1
ATOM 621 C C . TRP A 1 87 ? -0.185 7.935 -11.935 1.00 94.62 87 TRP A C 1
ATOM 623 O O . TRP A 1 87 ? -0.296 7.945 -13.160 1.00 94.62 87 TRP A O 1
ATOM 633 N N . SER A 1 88 ? 0.528 8.848 -11.282 1.00 92.06 88 SER A N 1
ATOM 634 C CA . SER A 1 88 ? 1.293 9.882 -11.979 1.00 92.06 88 SER A CA 1
ATOM 635 C C . SER A 1 88 ? 2.691 9.359 -12.278 1.00 92.06 88 SER A C 1
ATOM 637 O O . SER A 1 88 ? 3.495 9.205 -11.359 1.00 92.06 88 SER A O 1
ATOM 639 N N . LEU A 1 89 ? 2.967 9.084 -13.554 1.00 92.81 89 LEU A N 1
ATOM 640 C CA . LEU A 1 89 ? 4.295 8.686 -14.013 1.00 92.81 89 LEU A CA 1
ATOM 641 C C . LEU A 1 89 ? 5.066 9.897 -14.545 1.00 92.81 89 LEU A C 1
ATOM 643 O O . LEU A 1 89 ? 4.568 10.667 -15.365 1.00 92.81 89 LEU A O 1
ATOM 647 N N . ALA A 1 90 ? 6.294 10.053 -14.070 1.00 90.94 90 ALA A N 1
ATOM 648 C CA . ALA A 1 90 ? 7.264 11.027 -14.537 1.00 90.94 90 ALA A CA 1
ATOM 649 C C . ALA A 1 90 ? 8.202 10.418 -15.592 1.00 90.94 90 ALA A C 1
ATOM 651 O O . ALA A 1 90 ? 8.201 9.217 -15.867 1.00 90.94 90 ALA A O 1
ATOM 652 N N . LYS A 1 91 ? 9.060 11.260 -16.176 1.00 87.75 91 LYS A N 1
ATOM 653 C CA . LYS A 1 91 ? 10.102 10.808 -17.104 1.00 87.75 91 LYS A CA 1
ATOM 654 C C . LYS A 1 91 ? 10.987 9.742 -16.442 1.00 87.75 91 LYS A C 1
ATOM 656 O O . LYS A 1 91 ? 11.450 9.930 -15.320 1.00 87.75 91 LYS A O 1
ATOM 661 N N . GLY A 1 92 ? 11.248 8.651 -17.164 1.00 89.69 92 GLY A N 1
ATOM 662 C CA . GLY A 1 92 ? 12.037 7.519 -16.661 1.00 89.69 92 GLY A CA 1
ATOM 663 C C . GLY A 1 92 ? 11.234 6.504 -15.842 1.00 89.69 92 GLY A C 1
ATOM 664 O O . GLY A 1 92 ? 11.828 5.587 -15.276 1.00 89.69 92 GLY A O 1
ATOM 665 N N . GLN A 1 93 ? 9.908 6.649 -15.781 1.00 95.19 93 GLN A N 1
ATOM 666 C CA . GLN A 1 93 ? 9.001 5.703 -15.139 1.00 95.19 93 GLN A CA 1
ATOM 667 C C . GLN A 1 93 ? 8.072 5.083 -16.184 1.00 95.19 93 GLN A C 1
ATOM 669 O O . GLN A 1 93 ? 7.514 5.792 -17.021 1.00 95.19 93 GLN A O 1
ATOM 674 N N . GLU A 1 94 ? 7.902 3.766 -16.140 1.00 96.31 94 GLU A N 1
ATOM 675 C CA . GLU A 1 94 ? 7.096 3.028 -17.117 1.00 96.31 94 GLU A CA 1
ATOM 676 C C . GLU A 1 94 ? 6.405 1.818 -16.486 1.00 96.31 94 GLU A C 1
ATOM 678 O O . GLU A 1 94 ? 6.833 1.311 -15.447 1.00 96.31 94 GLU A O 1
ATOM 683 N N . ILE A 1 95 ? 5.338 1.345 -17.131 1.00 97.62 95 ILE A N 1
ATOM 684 C CA . ILE A 1 95 ? 4.717 0.067 -16.780 1.00 97.62 95 ILE A CA 1
ATOM 685 C C . ILE A 1 95 ? 5.557 -1.059 -17.373 1.00 97.62 95 ILE A C 1
ATOM 687 O O . ILE A 1 95 ? 5.738 -1.148 -18.587 1.00 97.62 95 ILE A O 1
ATOM 691 N N . ASP A 1 96 ? 6.037 -1.935 -16.504 1.00 97.00 96 ASP A N 1
ATOM 692 C CA . ASP A 1 96 ? 6.834 -3.097 -16.841 1.00 97.00 96 ASP A CA 1
ATOM 693 C C . ASP A 1 96 ? 5.975 -4.360 -16.762 1.00 97.00 96 ASP A C 1
ATOM 695 O O . ASP A 1 96 ? 5.444 -4.694 -15.706 1.00 97.00 96 ASP A O 1
ATOM 699 N N . LYS A 1 97 ? 5.850 -5.069 -17.888 1.00 97.00 97 LYS A N 1
ATOM 700 C CA . LYS A 1 97 ? 5.122 -6.348 -17.983 1.00 97.00 97 LYS A CA 1
ATOM 701 C C . LYS A 1 97 ? 6.026 -7.584 -17.931 1.00 97.00 97 LYS A C 1
ATOM 703 O O . LYS A 1 97 ? 5.566 -8.704 -18.116 1.00 97.00 97 LYS A O 1
ATOM 708 N N . THR A 1 98 ? 7.330 -7.388 -17.748 1.00 95.62 98 THR A N 1
ATOM 709 C CA . THR A 1 98 ? 8.338 -8.462 -17.723 1.00 95.62 98 THR A CA 1
ATOM 710 C C . THR A 1 98 ? 8.737 -8.850 -16.307 1.00 95.62 98 THR A C 1
ATOM 712 O O . THR A 1 98 ? 9.171 -9.974 -16.066 1.00 95.62 98 THR A O 1
ATOM 715 N N . VAL A 1 99 ? 8.585 -7.927 -15.358 1.00 95.06 99 VAL A N 1
ATOM 716 C CA . VAL A 1 99 ? 8.851 -8.149 -13.943 1.00 95.06 99 VAL A CA 1
ATOM 717 C C . VAL A 1 99 ? 7.632 -7.684 -13.165 1.00 95.06 99 VAL A C 1
ATOM 719 O O . VAL A 1 99 ? 7.244 -6.526 -13.257 1.00 95.06 99 VAL A O 1
ATOM 722 N N . ALA A 1 100 ? 7.056 -8.580 -12.371 1.00 96.12 100 ALA A N 1
ATOM 723 C CA . ALA A 1 100 ? 5.933 -8.291 -11.491 1.00 96.12 100 ALA A CA 1
ATOM 724 C C . ALA A 1 100 ? 6.133 -9.007 -10.149 1.00 96.12 100 ALA A C 1
ATOM 726 O O . ALA A 1 100 ? 6.836 -10.016 -10.074 1.00 96.12 100 ALA A O 1
ATOM 727 N N . HIS A 1 101 ? 5.534 -8.475 -9.083 1.00 94.75 101 HIS A N 1
ATOM 728 C CA . HIS A 1 101 ? 5.466 -9.175 -7.795 1.00 94.75 101 HIS A CA 1
ATOM 729 C C . HIS A 1 101 ? 4.365 -10.236 -7.810 1.00 94.75 101 HIS A C 1
ATOM 731 O O . HIS A 1 101 ? 4.568 -11.382 -7.420 1.00 94.75 101 HIS A O 1
ATOM 737 N N . THR A 1 102 ? 3.193 -9.814 -8.274 1.00 90.88 102 THR A N 1
ATOM 738 C CA . THR A 1 102 ? 1.958 -10.581 -8.408 1.00 90.88 102 THR A CA 1
ATOM 739 C C . THR A 1 102 ? 1.258 -10.082 -9.662 1.00 90.88 102 THR A C 1
ATOM 741 O O . THR A 1 102 ? 1.316 -8.883 -9.918 1.00 90.88 102 THR A O 1
ATOM 744 N N . GLY A 1 103 ? 0.565 -10.952 -10.394 1.00 94.75 103 GLY A N 1
ATOM 745 C CA . GLY A 1 103 ? -0.082 -10.550 -11.644 1.00 94.75 103 GLY A CA 1
ATOM 746 C C . GLY A 1 103 ? 0.916 -10.399 -12.791 1.00 94.75 103 GLY A C 1
ATOM 747 O O . GLY A 1 103 ? 1.894 -11.149 -12.861 1.00 94.75 103 GLY A O 1
ATOM 748 N N . ALA A 1 104 ? 0.641 -9.467 -13.702 1.00 97.06 104 ALA A N 1
ATOM 749 C CA . ALA A 1 104 ? 1.358 -9.317 -14.964 1.00 97.06 104 ALA A CA 1
ATOM 750 C C . ALA A 1 104 ? 2.110 -7.986 -15.099 1.00 97.06 104 ALA A C 1
ATOM 752 O O . ALA A 1 104 ? 2.837 -7.820 -16.080 1.00 97.06 104 ALA A O 1
ATOM 753 N N . ALA A 1 105 ? 1.960 -7.046 -14.160 1.00 97.69 105 ALA A N 1
ATOM 754 C CA . ALA A 1 105 ? 2.578 -5.728 -14.262 1.00 97.69 105 ALA A CA 1
ATOM 755 C C . ALA A 1 105 ? 3.285 -5.258 -12.977 1.00 97.69 105 ALA A C 1
ATOM 757 O O . ALA A 1 105 ? 3.046 -5.716 -11.860 1.00 97.69 105 ALA A O 1
ATOM 758 N N . SER A 1 106 ? 4.198 -4.306 -13.152 1.00 97.19 106 SER A N 1
ATOM 759 C CA . SER A 1 106 ? 4.720 -3.440 -12.097 1.00 97.19 106 SER A CA 1
ATOM 760 C C . SER A 1 106 ? 5.086 -2.068 -12.666 1.00 97.19 106 SER A C 1
ATOM 762 O O . SER A 1 106 ? 5.057 -1.861 -13.879 1.00 97.19 106 SER A O 1
ATOM 764 N N . VAL A 1 107 ? 5.439 -1.113 -11.804 1.00 96.69 107 VAL A N 1
ATOM 765 C CA . VAL A 1 107 ? 6.084 0.130 -12.241 1.00 96.69 107 VAL A CA 1
ATOM 766 C C . VAL A 1 107 ? 7.600 -0.008 -12.142 1.00 96.69 107 VAL A C 1
ATOM 768 O O . VAL A 1 107 ? 8.143 -0.362 -11.093 1.00 96.69 107 VAL A O 1
ATOM 771 N N . ARG A 1 108 ? 8.300 0.305 -13.233 1.00 95.50 108 ARG A N 1
ATOM 772 C CA . ARG A 1 108 ? 9.758 0.403 -13.266 1.00 95.50 108 ARG A CA 1
ATOM 773 C C . ARG A 1 108 ? 10.160 1.864 -13.166 1.00 95.50 108 ARG A C 1
ATOM 775 O O . ARG A 1 108 ? 9.699 2.697 -13.939 1.00 95.50 108 ARG A O 1
ATOM 782 N N . ILE A 1 109 ? 11.061 2.152 -12.234 1.00 94.25 109 ILE A N 1
ATOM 783 C CA . ILE A 1 109 ? 11.680 3.467 -12.073 1.00 94.25 109 ILE A CA 1
ATOM 784 C C . ILE A 1 109 ? 13.136 3.350 -12.510 1.00 94.25 109 ILE A C 1
ATOM 786 O O . ILE A 1 109 ? 13.905 2.585 -11.926 1.00 94.25 109 ILE A O 1
ATOM 790 N N . THR A 1 110 ? 13.514 4.119 -13.526 1.00 92.00 110 THR A N 1
ATOM 791 C CA . THR A 1 110 ? 14.894 4.218 -13.998 1.00 92.00 110 THR A CA 1
ATOM 792 C C . THR A 1 110 ? 15.469 5.557 -13.570 1.00 92.00 110 THR A C 1
ATOM 794 O O . THR A 1 110 ? 15.052 6.607 -14.055 1.00 92.00 110 THR A O 1
ATOM 797 N N . VAL A 1 111 ? 16.453 5.513 -12.675 1.00 89.00 111 VAL A N 1
ATOM 798 C CA . VAL A 1 111 ? 17.272 6.675 -12.325 1.00 89.00 111 VAL A CA 1
ATOM 799 C C . VAL A 1 111 ? 18.601 6.527 -13.067 1.00 89.00 111 VAL A C 1
ATOM 801 O O . VAL A 1 111 ? 19.397 5.661 -12.696 1.00 89.00 111 VAL A O 1
ATOM 804 N N . PRO A 1 112 ? 18.827 7.279 -14.159 1.00 84.19 112 PRO A N 1
ATOM 805 C CA . PRO A 1 112 ? 20.082 7.202 -14.893 1.00 84.19 112 PRO A CA 1
ATOM 806 C C . PRO A 1 112 ? 21.222 7.765 -14.038 1.00 84.19 112 PRO A C 1
ATOM 808 O O . PRO A 1 112 ? 21.077 8.826 -13.441 1.00 84.19 112 PRO A O 1
ATOM 811 N N . GLY A 1 113 ? 22.348 7.053 -13.995 1.00 81.00 113 GLY A N 1
ATOM 812 C CA . GLY A 1 113 ? 23.613 7.593 -13.489 1.00 81.00 113 GLY A CA 1
ATOM 813 C C . GLY A 1 113 ? 24.364 8.403 -14.560 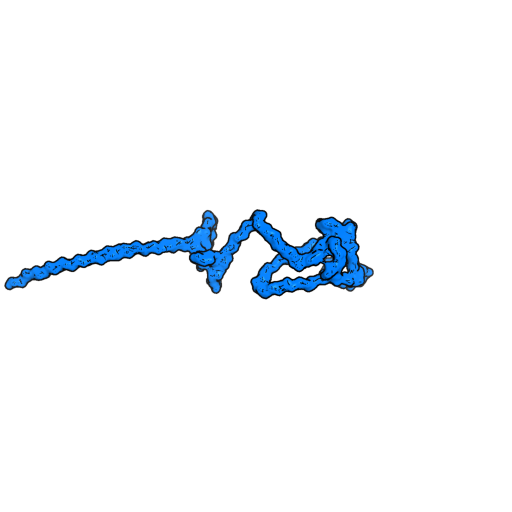1.00 81.00 113 GLY A C 1
ATOM 814 O O . GLY A 1 113 ? 23.861 8.547 -15.679 1.00 81.00 113 GLY A O 1
ATOM 815 N N . PRO A 1 114 ? 25.585 8.890 -14.263 1.00 83.56 114 PRO A N 1
ATOM 816 C CA . PRO A 1 114 ? 26.354 8.668 -13.030 1.00 83.56 114 PRO A CA 1
ATOM 817 C C . PRO A 1 114 ? 25.961 9.592 -11.869 1.00 83.56 114 PRO A C 1
ATOM 819 O O . PRO A 1 114 ? 26.268 9.276 -10.723 1.00 83.56 114 PRO A O 1
ATOM 822 N N . GLU A 1 115 ? 25.281 10.701 -12.155 1.00 84.31 115 GLU A N 1
ATOM 823 C CA . GLU A 1 115 ? 24.897 11.675 -11.136 1.00 84.31 115 GLU A CA 1
ATOM 824 C C . GLU A 1 115 ? 23.822 11.113 -10.192 1.00 84.31 115 GLU A C 1
ATOM 826 O O . GLU A 1 115 ? 22.917 10.398 -10.642 1.00 84.31 115 GLU A O 1
ATOM 831 N N . PRO A 1 116 ? 23.870 11.437 -8.888 1.00 81.69 116 PRO A N 1
ATOM 832 C CA . PRO A 1 116 ? 22.806 11.085 -7.962 1.00 81.69 116 PRO A CA 1
ATOM 833 C C . PRO A 1 116 ? 21.468 11.674 -8.414 1.00 81.69 116 PRO A C 1
ATOM 835 O O . PRO A 1 116 ? 21.339 12.873 -8.657 1.00 81.69 116 PRO A O 1
ATOM 838 N N . GLY A 1 117 ? 20.450 10.824 -8.485 1.00 83.81 117 GLY A N 1
ATOM 839 C CA . GLY A 1 117 ? 19.093 11.218 -8.832 1.00 83.81 117 GLY A CA 1
ATOM 840 C C . GLY A 1 117 ? 18.078 10.582 -7.897 1.00 83.81 117 GLY A C 1
ATOM 841 O O . GLY A 1 117 ? 18.326 9.544 -7.281 1.00 83.81 117 GLY A O 1
ATOM 842 N N . SER A 1 118 ? 16.908 11.200 -7.807 1.00 87.75 118 SER A N 1
ATOM 843 C CA . SER A 1 118 ? 15.758 10.642 -7.109 1.00 87.75 118 SER A CA 1
ATOM 844 C C . SER A 1 118 ? 14.541 10.673 -8.020 1.00 87.75 118 SER A C 1
ATOM 846 O O . SER A 1 118 ? 14.415 11.497 -8.926 1.00 87.75 118 SER A O 1
ATOM 848 N N . SER A 1 119 ? 13.653 9.714 -7.814 1.00 90.38 119 SER A N 1
ATOM 849 C CA . SER A 1 119 ? 12.403 9.613 -8.545 1.00 90.38 119 SER A CA 1
ATOM 850 C C . SER A 1 119 ? 11.398 8.910 -7.648 1.00 90.38 119 SER A C 1
ATOM 852 O O . SER A 1 119 ? 11.760 8.004 -6.895 1.00 90.38 119 SER A O 1
ATOM 854 N N . SER A 1 120 ? 10.147 9.344 -7.698 1.00 90.44 120 SER A N 1
ATOM 855 C CA . SER A 1 120 ? 9.069 8.770 -6.905 1.00 90.44 120 SER A CA 1
ATOM 856 C C . SER A 1 120 ? 7.839 8.567 -7.774 1.00 90.44 120 SER A C 1
ATOM 858 O O . SER A 1 120 ? 7.515 9.384 -8.635 1.00 90.44 120 SER A O 1
ATOM 860 N N . VAL A 1 121 ? 7.166 7.445 -7.548 1.00 92.50 121 VAL A N 1
ATOM 861 C CA . VAL A 1 121 ? 5.828 7.171 -8.068 1.00 92.50 121 VAL A CA 1
ATOM 862 C C . VAL A 1 121 ? 4.916 7.176 -6.860 1.00 92.50 121 VAL A C 1
ATO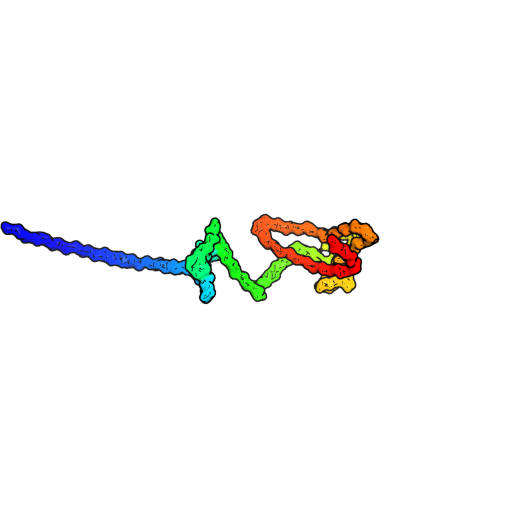M 864 O O . VAL A 1 121 ? 5.200 6.514 -5.860 1.00 92.50 121 VAL A O 1
ATOM 867 N N . GLY A 1 122 ? 3.840 7.945 -6.925 1.00 89.38 122 GLY A N 1
ATOM 868 C CA . GLY A 1 122 ? 2.949 8.098 -5.791 1.00 89.38 122 GLY A CA 1
ATOM 869 C C . GLY A 1 122 ? 1.541 8.454 -6.215 1.00 89.38 122 GLY A C 1
ATOM 870 O O . GLY A 1 122 ? 1.299 8.967 -7.308 1.00 89.38 122 GLY A O 1
ATOM 871 N N . ARG A 1 123 ? 0.614 8.186 -5.302 1.00 89.50 123 ARG A N 1
ATOM 872 C CA . ARG A 1 123 ? -0.774 8.616 -5.375 1.00 89.50 123 ARG A CA 1
ATOM 873 C C . ARG A 1 123 ? -1.227 9.031 -3.983 1.00 89.50 123 ARG A C 1
ATOM 875 O O . ARG A 1 123 ? -0.852 8.405 -2.993 1.00 89.50 123 ARG A O 1
ATOM 882 N N . THR A 1 124 ? -2.059 10.059 -3.918 1.00 91.19 124 THR A N 1
ATOM 883 C CA . THR A 1 124 ? -2.726 10.468 -2.682 1.00 91.19 124 THR A CA 1
ATOM 884 C C . THR A 1 124 ? -3.925 9.567 -2.409 1.00 91.19 124 THR A C 1
ATOM 886 O O . THR A 1 124 ? -4.752 9.345 -3.295 1.00 91.19 124 THR A O 1
ATOM 889 N N . ILE A 1 125 ? -4.024 9.068 -1.179 1.00 91.44 125 ILE A N 1
ATOM 890 C CA . ILE A 1 125 ? -5.134 8.239 -0.705 1.00 91.44 125 ILE A CA 1
ATOM 891 C C . ILE A 1 125 ? -5.841 8.986 0.421 1.00 91.44 125 ILE A C 1
ATOM 893 O O . ILE A 1 125 ? -5.196 9.448 1.362 1.00 91.44 125 ILE A O 1
ATOM 897 N N . GLU A 1 126 ? -7.163 9.094 0.335 1.00 92.19 126 GLU A N 1
ATOM 898 C CA . GLU A 1 126 ? -7.961 9.682 1.405 1.00 92.19 126 GLU A CA 1
ATOM 899 C C . GLU A 1 126 ? -8.002 8.752 2.621 1.00 92.19 126 GLU A C 1
ATOM 901 O O . GLU A 1 126 ? -8.309 7.560 2.527 1.00 92.19 126 GLU A O 1
ATOM 906 N N . VAL A 1 127 ? -7.707 9.313 3.791 1.00 92.69 127 VAL A N 1
ATOM 907 C CA . VAL A 1 127 ? -7.711 8.600 5.070 1.00 92.69 127 VAL A CA 1
ATOM 908 C C . VAL A 1 127 ? -8.634 9.298 6.061 1.00 92.69 127 VAL A C 1
ATOM 910 O O . VAL A 1 127 ? -8.878 10.499 5.979 1.00 92.69 127 VAL A O 1
ATOM 913 N N . LYS A 1 128 ? -9.163 8.535 7.017 1.00 92.69 128 LYS A N 1
ATOM 914 C CA . LYS A 1 128 ? -10.057 9.038 8.062 1.00 92.69 128 LYS A CA 1
ATOM 915 C C . LYS A 1 128 ? -9.253 9.339 9.334 1.00 92.69 128 LYS A C 1
ATOM 917 O O . LYS A 1 128 ? -8.475 8.475 9.752 1.00 92.69 128 LYS A O 1
ATOM 922 N N . PRO A 1 129 ? -9.452 10.502 9.982 1.00 91.06 129 PRO A N 1
ATOM 923 C CA . PRO A 1 129 ? -8.820 10.809 11.264 1.00 91.06 129 PRO A CA 1
ATOM 924 C C . PRO A 1 129 ? -9.101 9.738 12.327 1.00 91.06 129 PRO A C 1
ATOM 926 O O . PRO A 1 129 ? -10.181 9.150 12.359 1.00 91.06 129 PRO A O 1
ATOM 929 N N . GLY A 1 130 ? -8.120 9.469 13.194 1.00 86.69 130 GLY A N 1
ATOM 930 C CA . GLY A 1 130 ? -8.251 8.503 14.295 1.00 86.69 130 GLY A CA 1
ATOM 931 C C . GLY A 1 130 ? -8.321 7.028 13.874 1.00 86.69 130 GLY A C 1
ATOM 932 O O . GLY A 1 130 ? -8.517 6.160 14.725 1.00 86.69 130 GLY A O 1
ATOM 933 N N . ARG A 1 131 ? -8.151 6.710 12.582 1.00 85.00 131 ARG A N 1
ATOM 934 C CA . ARG A 1 131 ? -8.167 5.332 12.075 1.00 85.00 131 ARG A CA 1
ATOM 935 C C . ARG A 1 131 ? -6.749 4.810 11.843 1.00 85.00 131 ARG A C 1
ATOM 937 O O . ARG A 1 131 ? -5.901 5.502 11.291 1.00 85.00 131 ARG A O 1
ATOM 944 N N . ARG A 1 132 ? -6.499 3.565 12.258 1.00 84.19 132 ARG A N 1
ATOM 945 C CA . ARG A 1 132 ? -5.234 2.860 12.002 1.00 84.19 132 ARG A CA 1
ATOM 946 C C . ARG A 1 132 ? -5.246 2.246 10.605 1.00 84.19 132 ARG A C 1
ATOM 948 O O . ARG A 1 132 ? -6.235 1.626 10.216 1.00 84.19 132 ARG A O 1
ATOM 955 N N . TYR A 1 133 ? -4.130 2.379 9.899 1.00 86.81 133 TYR A N 1
ATOM 956 C CA . TYR A 1 133 ? -3.913 1.827 8.564 1.00 86.81 133 TYR A CA 1
ATOM 957 C C . TYR A 1 133 ? -2.625 1.008 8.542 1.00 86.81 133 TYR A C 1
ATOM 959 O O . TYR A 1 133 ? -1.697 1.277 9.304 1.00 86.81 133 TYR A O 1
ATOM 967 N N . ARG A 1 134 ? -2.566 0.020 7.649 1.00 88.69 134 ARG A N 1
ATOM 968 C CA . ARG A 1 134 ? -1.347 -0.725 7.330 1.00 88.69 134 ARG A CA 1
ATOM 969 C C . ARG A 1 134 ? -0.956 -0.389 5.899 1.00 88.69 134 ARG A C 1
ATOM 971 O O . ARG A 1 134 ? -1.783 -0.510 5.002 1.00 88.69 134 ARG A O 1
ATOM 978 N N . VAL A 1 135 ? 0.298 -0.001 5.706 1.00 90.44 135 VAL A N 1
ATOM 979 C CA . VAL A 1 135 ? 0.882 0.240 4.384 1.00 90.44 135 VAL A CA 1
ATOM 980 C C . VAL A 1 135 ? 1.897 -0.861 4.107 1.00 90.44 135 VAL A C 1
ATOM 982 O O . VAL A 1 135 ? 2.657 -1.247 4.995 1.00 90.44 135 VAL A O 1
ATOM 985 N N . GLY A 1 136 ? 1.881 -1.392 2.889 1.00 90.56 136 GLY A N 1
ATOM 986 C CA . GLY A 1 136 ? 2.837 -2.383 2.417 1.00 90.56 136 GLY A CA 1
ATOM 987 C C . GLY A 1 136 ? 3.193 -2.103 0.965 1.00 90.56 136 GLY A C 1
ATOM 988 O O . GLY A 1 136 ? 2.326 -1.741 0.175 1.00 90.56 136 GLY A O 1
ATOM 989 N N . LEU A 1 137 ? 4.471 -2.262 0.636 1.00 92.44 137 LEU A N 1
ATOM 990 C CA . LEU A 1 137 ? 5.006 -2.110 -0.710 1.00 92.44 137 LEU A CA 1
ATOM 991 C C . LEU A 1 137 ? 5.983 -3.253 -0.961 1.00 92.44 137 LEU A C 1
ATOM 993 O O . LEU A 1 137 ? 6.809 -3.564 -0.102 1.00 92.44 137 LEU A O 1
ATOM 997 N N . TRP A 1 138 ? 5.909 -3.841 -2.148 1.00 94.31 138 TRP A N 1
ATOM 998 C CA . TRP A 1 138 ? 6.977 -4.684 -2.657 1.00 94.31 138 TRP A CA 1
ATOM 999 C C . TRP A 1 138 ? 7.863 -3.867 -3.590 1.00 94.31 138 TRP A C 1
ATOM 1001 O O . TRP A 1 138 ? 7.364 -3.145 -4.451 1.00 94.31 138 TRP A O 1
ATOM 1011 N N . MET A 1 139 ? 9.178 -3.986 -3.423 1.00 93.50 139 MET A N 1
ATOM 1012 C CA . MET A 1 139 ? 10.150 -3.308 -4.268 1.00 93.50 139 MET A CA 1
ATOM 1013 C C . MET A 1 139 ? 11.278 -4.264 -4.629 1.00 93.50 139 MET A C 1
ATOM 1015 O O . MET A 1 139 ? 11.863 -4.916 -3.763 1.00 93.50 139 MET A O 1
ATOM 1019 N N . ARG A 1 140 ? 11.630 -4.286 -5.913 1.00 93.19 140 ARG A N 1
ATOM 1020 C CA . ARG A 1 140 ? 12.819 -4.963 -6.425 1.00 93.19 140 ARG A CA 1
ATOM 1021 C C . ARG A 1 140 ? 13.791 -3.932 -6.974 1.00 93.19 140 ARG A C 1
ATOM 1023 O O . ARG A 1 140 ? 13.402 -3.014 -7.685 1.00 93.19 140 ARG A O 1
ATOM 1030 N N . ARG A 1 141 ? 15.071 -4.116 -6.659 1.00 91.00 141 ARG A N 1
ATOM 1031 C CA . ARG A 1 141 ? 16.175 -3.302 -7.175 1.00 91.00 141 ARG A CA 1
ATOM 1032 C C . ARG A 1 141 ? 16.987 -4.116 -8.173 1.00 91.00 141 ARG A C 1
ATOM 1034 O O . ARG A 1 141 ? 17.188 -5.314 -7.979 1.00 91.00 141 ARG A O 1
ATOM 1041 N N . GLN A 1 142 ? 17.461 -3.465 -9.227 1.00 88.19 142 GLN A N 1
ATOM 1042 C CA . GLN A 1 142 ? 18.344 -4.061 -10.222 1.00 88.19 142 GLN A CA 1
ATOM 1043 C C . GLN A 1 142 ? 19.308 -2.993 -10.735 1.00 88.19 142 GLN A C 1
ATOM 1045 O O . GLN A 1 142 ? 18.893 -1.861 -10.957 1.00 88.19 142 GLN A O 1
ATOM 1050 N N . LYS A 1 143 ? 20.583 -3.363 -10.932 1.00 84.06 143 LYS A N 1
ATOM 1051 C CA . LYS A 1 143 ? 21.638 -2.458 -11.432 1.00 84.06 143 LYS A CA 1
ATOM 1052 C C . LYS A 1 143 ? 21.760 -1.155 -10.621 1.00 84.06 143 LYS A C 1
ATOM 1054 O O . LYS A 1 143 ? 22.055 -0.101 -11.170 1.00 84.06 143 LYS A O 1
ATOM 1059 N N . THR A 1 144 ? 21.523 -1.222 -9.314 1.00 74.56 144 THR A N 1
ATOM 1060 C CA . THR A 1 144 ? 21.696 -0.075 -8.419 1.00 74.56 144 THR A CA 1
ATOM 1061 C C . THR A 1 144 ? 23.168 0.076 -8.046 1.00 74.56 144 THR A C 1
ATOM 1063 O O . THR A 1 144 ? 23.807 -0.922 -7.711 1.00 74.56 144 THR A O 1
ATOM 1066 N N . GLY A 1 145 ? 23.690 1.305 -8.087 1.00 68.81 145 GLY A N 1
ATOM 1067 C CA . GLY A 1 145 ? 25.003 1.632 -7.524 1.00 68.81 145 GLY A CA 1
ATOM 1068 C C . GLY A 1 145 ? 25.044 1.438 -6.004 1.00 68.81 145 GLY A C 1
ATOM 1069 O O . GLY A 1 145 ? 24.030 1.120 -5.377 1.00 68.81 145 GLY A O 1
ATOM 1070 N N . VAL A 1 146 ? 26.220 1.623 -5.403 1.00 62.31 146 VAL A N 1
ATOM 1071 C CA . VAL A 1 146 ? 26.379 1.575 -3.944 1.00 62.31 146 VAL A CA 1
ATOM 1072 C C . VAL A 1 146 ? 25.662 2.793 -3.357 1.00 62.31 146 VAL A C 1
ATOM 1074 O O . VAL A 1 146 ? 26.100 3.921 -3.556 1.00 62.31 146 VAL A O 1
ATOM 1077 N N . CYS A 1 147 ? 24.527 2.586 -2.691 1.00 55.31 147 CYS A N 1
ATOM 1078 C CA . CYS A 1 147 ? 23.912 3.630 -1.876 1.00 55.31 147 CYS A CA 1
ATOM 1079 C C . CYS A 1 147 ? 24.765 3.759 -0.607 1.00 55.31 147 CYS A C 1
ATOM 1081 O O . CYS A 1 147 ? 24.715 2.862 0.236 1.00 55.31 147 CYS A O 1
ATOM 1083 N N . GLY A 1 148 ? 25.605 4.794 -0.542 1.00 44.62 148 GLY A N 1
ATOM 1084 C CA . GLY A 1 148 ? 26.253 5.235 0.696 1.00 44.62 148 GLY A CA 1
ATOM 1085 C C . GLY A 1 148 ? 25.276 5.949 1.617 1.00 44.62 148 GLY A C 1
ATOM 1086 O O . GLY A 1 148 ? 24.264 6.473 1.095 1.00 44.62 148 GLY A O 1
#